Protein AF-A0A355V5N1-F1 (afdb_monomer_lite)

Secondary structure (DSSP, 8-state):
-------GGGSHHHHTTSSPPP-PPTTPPTT-HHHHHHHHHHHHHHHHHHHHHHHHHHHHHHHHTT--S-HHHHHHHHHHHHHHHHHHHHHTT-

Sequence (94 aa):
MSKTQTSIATDSASVLKTFTPYKIKKGEEYMNEAQKEHFKAILRSWRNQLMEEVDRTVHHLQDDAANYPDPADRATQEEEFSLELRTRDRERKL

Structure (mmCIF, N/CA/C/O backbone):
data_AF-A0A355V5N1-F1
#
_entry.id   AF-A0A355V5N1-F1
#
loop_
_atom_site.group_PDB
_atom_site.id
_atom_site.type_symbol
_atom_site.label_atom_id
_atom_site.label_alt_id
_atom_site.label_comp_id
_atom_site.label_asym_id
_atom_site.label_entity_id
_atom_site.label_seq_id
_atom_site.pdbx_PDB_ins_code
_atom_site.Cartn_x
_atom_site.Cartn_y
_atom_site.Cartn_z
_atom_site.occupancy
_atom_site.B_iso_or_equiv
_atom_site.auth_seq_id
_atom_site.auth_comp_id
_atom_site.auth_asym_id
_atom_site.auth_atom_id
_atom_site.pdbx_PDB_model_num
ATOM 1 N N . MET A 1 1 ? 8.037 24.897 -23.237 1.00 37.00 1 MET A N 1
ATOM 2 C CA . MET A 1 1 ? 8.848 24.517 -22.059 1.00 37.00 1 MET A CA 1
ATOM 3 C C . MET A 1 1 ? 7.932 23.814 -21.064 1.00 37.00 1 MET A C 1
ATOM 5 O O . MET A 1 1 ? 7.311 24.485 -20.249 1.00 37.00 1 MET A O 1
ATOM 9 N N . SER A 1 2 ? 7.760 22.495 -21.195 1.00 36.69 2 SER A N 1
ATOM 10 C CA . SER A 1 2 ? 6.919 21.701 -20.286 1.00 36.69 2 SER A CA 1
ATOM 11 C C . SER A 1 2 ? 7.742 21.245 -19.091 1.00 36.69 2 SER A C 1
ATOM 13 O O . SER A 1 2 ? 8.805 20.656 -19.256 1.00 36.69 2 SER A O 1
ATOM 15 N N . LYS A 1 3 ? 7.253 21.551 -17.891 1.00 40.72 3 LYS A N 1
ATOM 16 C CA . LYS A 1 3 ? 7.786 21.043 -16.628 1.00 40.72 3 LYS A CA 1
ATOM 17 C C . LYS A 1 3 ? 7.235 19.630 -16.431 1.00 40.72 3 LYS A C 1
ATOM 19 O O . LYS A 1 3 ? 6.038 19.491 -16.198 1.00 40.72 3 LYS A O 1
ATOM 24 N N . THR A 1 4 ? 8.078 18.606 -16.540 1.00 36.53 4 THR A N 1
ATOM 25 C CA . THR A 1 4 ? 7.711 17.231 -16.176 1.00 36.53 4 THR A CA 1
ATOM 26 C C . THR A 1 4 ? 7.595 17.154 -14.658 1.00 36.53 4 THR A C 1
ATOM 28 O O . THR A 1 4 ? 8.525 17.484 -13.922 1.00 36.53 4 THR A O 1
ATOM 31 N N . GLN A 1 5 ? 6.392 16.829 -14.204 1.00 41.06 5 GLN A N 1
ATOM 32 C CA . GLN A 1 5 ? 5.962 16.872 -12.818 1.00 41.06 5 GLN A CA 1
ATOM 33 C C . GLN A 1 5 ? 6.399 15.581 -12.114 1.00 41.06 5 GLN A C 1
ATOM 35 O O . GLN A 1 5 ? 5.988 14.490 -12.488 1.00 41.06 5 GLN A O 1
ATOM 40 N N . THR A 1 6 ? 7.229 15.707 -11.082 1.00 40.94 6 THR A N 1
ATOM 41 C CA . THR A 1 6 ? 7.494 14.663 -10.086 1.00 40.94 6 THR A CA 1
ATOM 42 C C . THR A 1 6 ? 6.198 14.390 -9.306 1.00 40.94 6 THR A C 1
ATOM 44 O O . THR A 1 6 ? 5.833 15.199 -8.457 1.00 40.94 6 THR A O 1
ATOM 47 N N . SER A 1 7 ? 5.468 13.307 -9.603 1.00 44.72 7 SER A N 1
ATOM 48 C CA . SER A 1 7 ? 4.128 13.042 -9.028 1.00 44.72 7 SER A CA 1
ATOM 49 C C . SER A 1 7 ? 4.048 11.901 -7.999 1.00 44.72 7 SER A C 1
ATOM 51 O O . SER A 1 7 ? 3.002 11.748 -7.373 1.00 44.72 7 SER A O 1
ATOM 53 N N . ILE A 1 8 ? 5.127 11.154 -7.739 1.00 50.66 8 ILE A N 1
ATOM 54 C CA . ILE A 1 8 ? 5.086 9.938 -6.892 1.00 50.66 8 ILE A CA 1
ATOM 55 C C . ILE A 1 8 ? 4.777 10.242 -5.407 1.00 50.66 8 ILE A C 1
ATOM 57 O O . ILE A 1 8 ? 4.139 9.450 -4.723 1.00 50.66 8 ILE A O 1
ATOM 61 N N . ALA A 1 9 ? 5.149 11.417 -4.887 1.00 43.94 9 ALA A N 1
ATOM 62 C CA . ALA A 1 9 ? 4.953 11.747 -3.466 1.00 43.94 9 ALA A CA 1
ATOM 63 C C . ALA A 1 9 ? 3.494 12.086 -3.083 1.00 43.94 9 ALA A C 1
ATOM 65 O O . ALA A 1 9 ? 3.192 12.262 -1.902 1.00 43.94 9 ALA A O 1
ATOM 66 N N . THR A 1 10 ? 2.589 12.211 -4.058 1.00 42.78 10 THR A N 1
ATOM 67 C CA . THR A 1 10 ? 1.227 12.717 -3.824 1.00 42.78 10 THR A CA 1
ATOM 68 C C . THR A 1 10 ? 0.206 11.622 -3.505 1.00 42.78 10 THR A C 1
ATOM 70 O O . THR A 1 10 ? -0.833 11.935 -2.919 1.00 42.78 10 THR A O 1
ATOM 73 N N . ASP A 1 11 ? 0.484 10.356 -3.835 1.00 53.19 11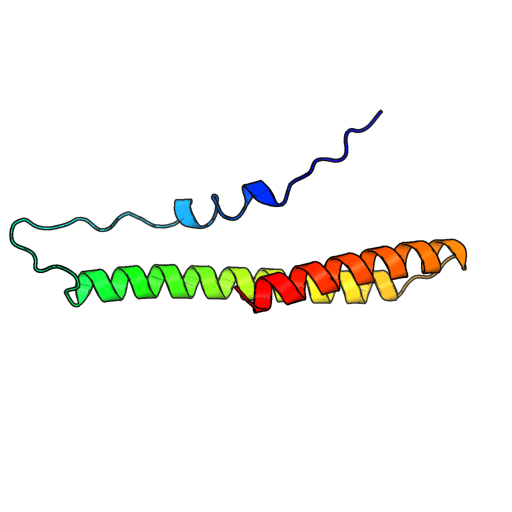 ASP A N 1
ATOM 74 C CA . ASP A 1 11 ? -0.557 9.318 -3.841 1.00 53.19 11 ASP A CA 1
ATOM 75 C C . ASP A 1 11 ? -0.733 8.583 -2.505 1.00 53.19 11 ASP A C 1
ATOM 77 O O . ASP A 1 11 ? -1.855 8.309 -2.085 1.00 53.19 11 ASP A O 1
ATOM 81 N N . SER A 1 12 ? 0.332 8.394 -1.715 1.00 50.94 12 SER A N 1
ATOM 82 C CA . SER A 1 12 ? 0.208 7.766 -0.384 1.00 50.94 12 SER A CA 1
ATOM 83 C C . SER A 1 12 ? -0.715 8.550 0.565 1.00 50.94 12 SER A C 1
ATOM 85 O O . SER A 1 12 ? -1.336 7.981 1.462 1.00 50.94 12 SER A O 1
ATOM 87 N N . ALA A 1 13 ? -0.838 9.867 0.361 1.00 53.00 13 ALA A N 1
ATOM 88 C CA . ALA A 1 13 ? -1.756 10.726 1.107 1.00 53.00 13 ALA A CA 1
ATOM 89 C C . ALA A 1 13 ? -3.214 10.640 0.611 1.00 53.00 13 ALA A C 1
ATOM 91 O O . ALA A 1 13 ? -4.124 11.046 1.339 1.00 53.00 13 ALA A O 1
ATOM 92 N N . SER A 1 14 ? -3.453 10.142 -0.608 1.00 57.16 14 SER A N 1
ATOM 93 C CA . SER A 1 14 ? -4.790 9.946 -1.183 1.00 57.16 14 SER A CA 1
ATOM 94 C C . SER A 1 14 ? -5.469 8.714 -0.569 1.00 57.16 14 SER A C 1
ATOM 96 O O . SER A 1 14 ? -6.625 8.797 -0.152 1.00 57.16 14 SER A O 1
ATOM 98 N N . VAL A 1 15 ? -4.711 7.632 -0.359 1.00 55.62 15 VAL A N 1
ATOM 99 C CA . VAL A 1 15 ? -5.198 6.369 0.226 1.00 55.62 15 VAL A CA 1
ATOM 100 C C . VAL A 1 15 ? -5.792 6.562 1.625 1.00 55.62 15 VAL A C 1
ATOM 102 O O . VAL A 1 15 ? -6.813 5.965 1.975 1.00 55.62 15 VAL A O 1
ATOM 105 N N . LEU A 1 16 ? -5.191 7.444 2.430 1.00 58.88 16 LEU A N 1
ATOM 106 C CA . LEU A 1 16 ? -5.665 7.749 3.782 1.00 58.88 16 LEU A CA 1
ATOM 107 C C . LEU A 1 16 ? -6.892 8.682 3.815 1.00 58.88 16 LEU A C 1
ATOM 109 O O . LEU A 1 16 ? -7.457 8.903 4.882 1.00 58.88 16 LEU A O 1
ATOM 113 N N . LYS A 1 17 ? -7.333 9.247 2.684 1.00 60.56 17 LYS A N 1
ATOM 114 C CA . LYS A 1 17 ? -8.517 10.127 2.648 1.00 60.56 17 LYS A CA 1
ATOM 115 C C . LYS A 1 17 ? -9.833 9.371 2.482 1.00 60.56 17 LYS A C 1
ATOM 117 O O . LYS A 1 17 ? -10.885 9.947 2.744 1.00 60.56 17 LYS A O 1
ATOM 122 N N . THR A 1 18 ? -9.795 8.104 2.074 1.00 67.75 18 THR A N 1
ATOM 123 C CA . THR A 1 18 ? -11.005 7.345 1.710 1.00 67.75 18 THR A CA 1
ATOM 124 C C . THR A 1 18 ? -11.662 6.633 2.896 1.00 67.75 18 THR A C 1
ATOM 126 O O . THR A 1 18 ? -12.756 6.092 2.752 1.00 67.75 18 THR A O 1
ATOM 129 N N . PHE A 1 19 ? -11.040 6.618 4.080 1.00 76.88 19 PHE A N 1
ATOM 130 C CA . PHE A 1 19 ? -11.625 5.973 5.256 1.00 76.88 19 PHE A CA 1
ATOM 131 C C . PHE A 1 19 ? -12.344 6.973 6.167 1.00 76.88 19 PHE A C 1
ATOM 133 O O . PHE A 1 19 ? -11.882 8.084 6.421 1.00 76.88 19 PHE A O 1
ATOM 140 N N . THR A 1 20 ? -13.477 6.550 6.725 1.00 84.12 20 THR A N 1
ATOM 141 C CA . THR A 1 20 ? -14.134 7.270 7.820 1.00 84.12 20 THR A CA 1
ATOM 142 C C . THR A 1 20 ? -13.405 6.967 9.132 1.00 84.12 20 THR A C 1
ATOM 144 O O . THR A 1 20 ? -13.328 5.788 9.485 1.00 84.12 20 THR A O 1
ATOM 147 N N . PRO A 1 21 ? -12.902 7.964 9.881 1.00 88.75 21 PRO A N 1
ATOM 148 C CA . PRO A 1 21 ? -12.184 7.718 11.131 1.00 88.75 21 PRO A CA 1
ATOM 149 C C . PRO A 1 21 ? -13.014 6.948 12.171 1.00 88.75 21 PRO A C 1
ATOM 151 O O . PRO A 1 21 ? -14.212 7.205 12.332 1.00 88.75 21 PRO A O 1
ATOM 154 N N . TYR A 1 22 ? -12.373 6.041 12.917 1.00 88.38 22 TYR A N 1
ATOM 155 C CA . TYR A 1 22 ? -13.015 5.320 14.020 1.00 88.38 22 TYR A CA 1
ATOM 156 C C . TYR A 1 22 ? -13.482 6.275 15.127 1.00 88.38 22 TYR A C 1
ATOM 158 O O . TYR A 1 22 ? -12.720 7.113 15.612 1.00 88.38 22 TYR A O 1
ATOM 166 N N . LYS A 1 23 ? -14.733 6.121 15.573 1.00 89.50 23 LYS A N 1
ATOM 167 C CA . LYS A 1 23 ? -15.302 6.911 16.673 1.00 89.50 23 LYS A CA 1
ATOM 168 C C . LYS A 1 23 ? -15.097 6.187 18.000 1.00 89.50 23 LYS A C 1
ATOM 170 O O . LYS A 1 23 ? -15.849 5.273 18.327 1.00 89.50 23 LYS A O 1
ATOM 175 N N . ILE A 1 24 ? -14.098 6.633 18.756 1.00 88.56 24 ILE A N 1
ATOM 176 C CA . ILE A 1 24 ? -13.761 6.087 20.076 1.00 88.56 24 ILE A CA 1
ATOM 177 C C . ILE A 1 24 ? -14.909 6.347 21.060 1.00 88.56 24 ILE A C 1
ATOM 179 O O . ILE A 1 24 ? -15.454 7.454 21.117 1.00 88.56 24 ILE A O 1
ATOM 183 N N . LYS A 1 25 ? -15.265 5.339 21.860 1.00 88.56 25 LYS A N 1
ATOM 184 C CA . LYS A 1 25 ? -16.240 5.463 22.953 1.00 88.56 25 LYS A CA 1
ATOM 185 C C . LYS A 1 25 ? -15.529 5.694 24.290 1.00 88.56 25 LYS A C 1
ATOM 187 O O . LYS A 1 25 ? -14.419 5.225 24.526 1.00 88.56 25 LYS A O 1
ATOM 192 N N . LYS A 1 26 ? -16.174 6.423 25.207 1.00 88.19 26 LYS A N 1
ATOM 193 C CA . LYS A 1 26 ? -15.617 6.673 26.547 1.00 88.19 26 LYS A CA 1
ATOM 194 C C . LYS A 1 26 ? -15.529 5.354 27.328 1.00 88.19 26 LYS A C 1
ATOM 196 O O . LYS A 1 26 ? -16.539 4.676 27.475 1.00 88.19 26 LYS A O 1
ATOM 201 N N . GLY A 1 27 ? -14.341 5.029 27.843 1.00 89.00 27 GLY A N 1
ATOM 202 C CA . GLY A 1 27 ? -14.087 3.785 28.586 1.00 89.00 27 GLY A CA 1
ATOM 203 C C . GLY A 1 27 ? -13.814 2.562 27.706 1.00 89.00 27 GLY A C 1
ATOM 204 O O . GLY A 1 27 ? -13.815 1.444 28.205 1.00 89.00 27 GLY A O 1
ATOM 205 N N . GLU A 1 28 ? -13.603 2.761 26.406 1.00 89.00 28 GLU A N 1
ATOM 206 C CA . GLU A 1 28 ? -13.244 1.692 25.482 1.00 89.00 28 GLU A CA 1
ATOM 207 C C . GLU A 1 28 ? -11.784 1.255 25.679 1.00 89.00 28 GLU A C 1
ATOM 209 O O . GLU A 1 28 ? -10.881 2.090 25.750 1.00 89.00 28 GLU A O 1
ATOM 214 N N . GLU A 1 29 ? -11.555 -0.057 25.765 1.00 91.31 29 GLU A N 1
ATOM 215 C CA . GLU A 1 29 ? -10.208 -0.617 25.860 1.00 91.31 29 GLU A CA 1
ATOM 216 C C . GLU A 1 29 ? -9.458 -0.451 24.532 1.00 91.31 29 GLU A C 1
ATOM 218 O O . GLU A 1 29 ? -10.005 -0.670 23.445 1.00 91.31 29 GLU A O 1
ATOM 223 N N . TYR A 1 30 ? -8.187 -0.061 24.623 1.00 91.94 30 TYR A N 1
ATOM 224 C CA . TYR A 1 30 ? -7.315 0.051 23.462 1.00 91.94 30 TYR A CA 1
ATOM 225 C C . TYR A 1 30 ? -7.156 -1.303 22.760 1.00 91.94 30 TYR A C 1
ATOM 227 O O . TYR A 1 30 ? -6.939 -2.325 23.406 1.00 91.94 30 TYR A O 1
ATOM 235 N N . MET A 1 31 ? -7.217 -1.307 21.424 1.00 91.81 31 MET A N 1
ATOM 236 C CA . MET A 1 31 ? -7.079 -2.515 20.598 1.00 91.81 31 MET A CA 1
ATOM 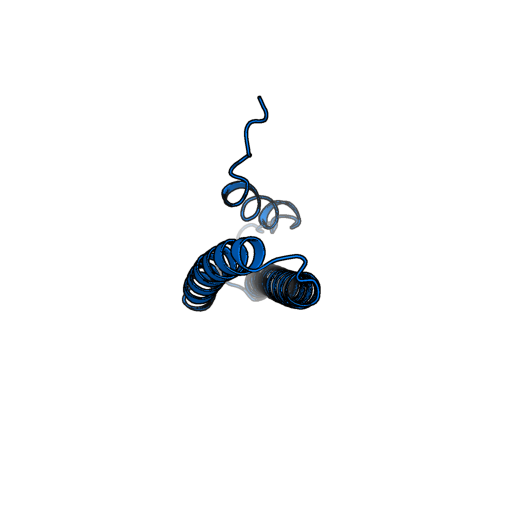237 C C . MET A 1 31 ? -8.137 -3.587 20.886 1.00 91.81 31 MET A C 1
ATOM 239 O O . MET A 1 31 ? -7.883 -4.794 20.757 1.00 91.81 31 MET A O 1
ATOM 243 N N . ASN A 1 32 ? -9.351 -3.146 21.214 1.00 92.50 32 ASN A N 1
ATOM 244 C CA . ASN A 1 32 ? -10.512 -4.019 21.208 1.00 92.50 32 ASN A CA 1
ATOM 245 C C . ASN A 1 32 ? -10.820 -4.547 19.791 1.00 92.50 32 ASN A C 1
ATOM 247 O O . ASN A 1 32 ? -10.190 -4.184 18.792 1.00 92.50 32 ASN A O 1
ATOM 251 N N . GLU A 1 33 ? -11.792 -5.448 19.706 1.00 93.50 33 GLU A N 1
ATOM 252 C CA . GLU A 1 33 ? -12.144 -6.120 18.457 1.00 93.50 33 GLU A CA 1
ATOM 253 C C . GLU A 1 33 ? -12.605 -5.141 17.365 1.00 93.50 33 GLU A C 1
ATOM 255 O O . GLU A 1 33 ? -12.106 -5.205 16.243 1.00 93.50 33 GLU A O 1
ATOM 260 N N . ALA A 1 34 ? -13.433 -4.153 17.716 1.00 91.62 34 ALA A N 1
ATOM 261 C CA . ALA A 1 34 ? -13.942 -3.153 16.779 1.00 91.62 34 ALA A CA 1
ATOM 262 C C . ALA A 1 34 ? -12.832 -2.258 16.189 1.00 91.62 34 ALA A C 1
ATOM 264 O O . ALA A 1 34 ? -12.809 -1.995 14.984 1.00 91.62 34 ALA A O 1
ATOM 265 N N . GLN A 1 35 ? -11.864 -1.830 17.007 1.00 91.44 35 GLN A N 1
ATOM 266 C CA . GLN A 1 35 ? -10.697 -1.079 16.536 1.00 91.44 35 GLN A CA 1
ATOM 267 C C . GLN A 1 35 ? -9.812 -1.941 15.628 1.00 91.44 35 GLN A C 1
ATOM 269 O O . GLN A 1 35 ? -9.390 -1.491 14.561 1.00 91.44 35 GLN A O 1
ATOM 274 N N . LYS A 1 36 ? -9.555 -3.199 16.011 1.00 93.69 36 LYS A N 1
ATOM 275 C CA . LYS A 1 36 ? -8.770 -4.142 15.198 1.00 93.69 36 LYS A CA 1
ATOM 276 C C . LYS A 1 36 ? -9.421 -4.407 13.844 1.00 93.69 36 LYS A C 1
ATOM 278 O O . LYS A 1 36 ? -8.714 -4.466 12.841 1.00 93.69 36 LYS A O 1
ATOM 283 N N . GLU A 1 37 ? -10.738 -4.573 13.796 1.00 93.81 37 GLU A N 1
ATOM 284 C CA . GLU A 1 37 ? -11.479 -4.739 12.544 1.00 93.81 37 GLU A CA 1
ATOM 285 C C . GLU A 1 37 ? -11.368 -3.508 11.649 1.00 93.81 37 GLU A C 1
ATOM 287 O O . GLU A 1 37 ? -11.083 -3.642 10.458 1.00 93.81 37 GLU A O 1
ATOM 292 N N . HIS A 1 38 ? -11.499 -2.314 12.228 1.00 91.44 38 HIS A N 1
ATOM 293 C CA . HIS A 1 38 ? -11.336 -1.070 11.490 1.00 91.44 38 HIS A CA 1
ATOM 294 C C . HIS A 1 38 ? -9.939 -0.951 10.862 1.00 91.44 38 HIS A C 1
ATOM 296 O O . HIS A 1 38 ? -9.817 -0.727 9.656 1.00 91.44 38 HIS A O 1
ATOM 302 N N . PHE A 1 39 ? -8.876 -1.194 11.637 1.00 92.06 39 PHE A N 1
ATOM 303 C CA . PHE A 1 39 ? -7.510 -1.185 11.107 1.00 92.06 39 PHE A CA 1
ATOM 304 C C . PHE A 1 39 ? -7.280 -2.275 10.058 1.00 92.06 39 PHE A C 1
ATOM 306 O O . PHE A 1 39 ? -6.662 -2.011 9.029 1.00 92.06 39 PHE A O 1
ATOM 313 N N . LYS A 1 40 ? -7.808 -3.489 10.266 1.00 93.12 40 LYS A N 1
ATOM 314 C CA . LYS A 1 40 ? -7.729 -4.566 9.268 1.00 93.12 40 LYS A CA 1
ATOM 315 C C . LYS A 1 40 ? -8.374 -4.156 7.946 1.00 93.12 40 LYS A C 1
ATOM 317 O O . LYS A 1 40 ? -7.816 -4.471 6.899 1.00 93.12 40 LYS A O 1
ATOM 322 N N . ALA A 1 41 ? -9.520 -3.478 7.978 1.00 91.06 41 ALA A N 1
ATOM 323 C CA . ALA A 1 41 ? -10.188 -3.001 6.771 1.00 91.06 41 ALA A CA 1
ATOM 324 C C . ALA A 1 41 ? -9.322 -1.982 6.013 1.00 91.06 41 ALA A C 1
ATOM 326 O O . ALA A 1 41 ? -9.118 -2.140 4.810 1.00 91.06 41 ALA A O 1
ATOM 327 N N . ILE A 1 42 ? -8.744 -1.006 6.725 1.00 89.38 42 ILE A N 1
ATOM 328 C CA . ILE A 1 42 ? -7.837 -0.006 6.138 1.00 89.38 42 ILE A CA 1
ATOM 329 C C . ILE A 1 42 ? -6.620 -0.687 5.502 1.00 89.38 42 ILE A C 1
ATOM 331 O O . ILE A 1 42 ? -6.336 -0.469 4.328 1.00 89.38 42 ILE A O 1
ATOM 335 N N . LEU A 1 43 ? -5.936 -1.564 6.244 1.00 90.56 43 LEU A N 1
ATOM 336 C CA . LEU A 1 43 ? -4.728 -2.242 5.764 1.00 90.56 43 LEU A CA 1
ATOM 337 C C . LEU A 1 43 ? -5.006 -3.159 4.567 1.00 90.56 43 LEU A C 1
ATOM 339 O O . LEU A 1 43 ? -4.201 -3.227 3.643 1.00 90.56 43 LEU A O 1
ATOM 343 N N . ARG A 1 44 ? -6.151 -3.853 4.552 1.00 90.62 44 ARG A N 1
ATOM 344 C CA . ARG A 1 44 ? -6.561 -4.680 3.406 1.00 90.62 44 ARG A CA 1
ATOM 345 C C . ARG A 1 44 ? -6.861 -3.836 2.176 1.00 90.62 44 ARG A C 1
ATOM 347 O O . ARG A 1 44 ? -6.409 -4.189 1.094 1.00 90.62 44 ARG A O 1
ATOM 354 N N . SER A 1 45 ? -7.593 -2.735 2.343 1.00 88.19 45 SER A N 1
ATOM 355 C CA . SER A 1 45 ? -7.868 -1.805 1.245 1.00 88.19 45 SER A CA 1
ATOM 356 C C . SER A 1 45 ? -6.571 -1.249 0.669 1.00 88.19 45 SER A C 1
ATOM 358 O O . SER A 1 45 ? -6.391 -1.257 -0.544 1.00 88.19 45 SER A O 1
ATOM 360 N N . TRP A 1 46 ? -5.652 -0.820 1.535 1.00 85.75 46 TRP A N 1
ATOM 361 C CA . TRP A 1 46 ? -4.371 -0.278 1.101 1.00 85.75 46 TRP A CA 1
ATOM 362 C C . TRP A 1 46 ? -3.529 -1.324 0.366 1.00 85.75 46 TRP A C 1
ATOM 364 O O . TRP A 1 46 ? -3.046 -1.059 -0.729 1.00 85.75 46 TRP A O 1
ATOM 374 N N . ARG A 1 47 ? -3.442 -2.549 0.900 1.00 86.94 47 ARG A N 1
ATOM 375 C CA . ARG A 1 47 ? -2.779 -3.664 0.214 1.00 86.94 47 ARG A CA 1
ATOM 376 C C . ARG A 1 47 ? -3.363 -3.903 -1.178 1.00 86.94 47 ARG A C 1
ATOM 378 O O . ARG A 1 47 ? -2.603 -4.115 -2.113 1.00 86.94 47 ARG A O 1
ATOM 385 N N . ASN A 1 48 ? -4.687 -3.907 -1.316 1.00 87.88 48 ASN A N 1
ATOM 386 C CA . ASN A 1 48 ? -5.329 -4.161 -2.604 1.00 87.88 48 ASN A CA 1
ATOM 387 C C . ASN A 1 48 ? -5.010 -3.066 -3.627 1.00 87.88 48 ASN A C 1
ATOM 389 O O . ASN A 1 48 ? -4.742 -3.395 -4.774 1.00 87.88 48 ASN A O 1
ATOM 393 N N . GLN A 1 49 ? -4.986 -1.798 -3.209 1.00 84.62 49 GLN A N 1
ATOM 394 C CA . GLN A 1 49 ? -4.609 -0.683 -4.085 1.00 84.62 49 GLN A CA 1
ATOM 395 C C . GLN A 1 49 ? -3.154 -0.801 -4.549 1.00 84.62 49 GLN A C 1
ATOM 397 O O . GLN A 1 49 ? -2.894 -0.700 -5.740 1.00 84.62 49 GLN A O 1
ATOM 402 N N . LEU A 1 50 ? -2.229 -1.130 -3.638 1.00 83.19 50 LEU A N 1
ATOM 403 C CA . LEU A 1 50 ? -0.827 -1.376 -3.997 1.00 83.19 50 LEU A CA 1
ATOM 404 C C . LEU A 1 50 ? -0.688 -2.532 -4.999 1.00 83.19 50 LEU A C 1
ATOM 406 O O . LEU A 1 50 ? 0.087 -2.448 -5.944 1.00 83.19 50 LEU A O 1
ATOM 410 N N . MET A 1 51 ? -1.448 -3.615 -4.816 1.00 85.00 51 MET A N 1
ATOM 411 C CA . MET A 1 51 ? -1.450 -4.729 -5.770 1.00 85.00 51 MET A CA 1
ATOM 412 C C . MET A 1 51 ? -2.009 -4.313 -7.138 1.00 85.00 51 MET A C 1
ATOM 414 O O . MET A 1 51 ? -1.452 -4.703 -8.156 1.00 85.00 51 MET A O 1
ATOM 418 N N . GLU A 1 52 ? -3.069 -3.502 -7.170 1.00 87.50 52 GLU A N 1
ATOM 419 C CA . GLU A 1 52 ? -3.660 -3.004 -8.416 1.00 87.50 52 GLU A CA 1
ATOM 420 C C . GLU A 1 52 ? -2.708 -2.060 -9.171 1.00 87.50 52 GLU A C 1
ATOM 422 O O . GLU A 1 52 ? -2.601 -2.140 -10.392 1.00 87.50 52 GLU A O 1
ATOM 427 N N . GLU A 1 53 ? -1.981 -1.194 -8.465 1.00 81.50 53 GLU A N 1
ATOM 428 C CA . GLU A 1 53 ? -0.948 -0.335 -9.060 1.00 81.50 53 GLU A CA 1
ATOM 429 C C . GLU A 1 53 ? 0.201 -1.150 -9.661 1.00 81.50 53 GLU A C 1
ATOM 431 O O . GLU A 1 53 ? 0.652 -0.854 -10.772 1.00 81.50 53 GLU A O 1
ATOM 436 N N . VAL A 1 54 ? 0.629 -2.213 -8.972 1.00 79.94 54 VAL A N 1
ATOM 437 C CA . VAL A 1 54 ? 1.623 -3.163 -9.495 1.00 79.94 54 VAL A CA 1
ATOM 438 C C . VAL A 1 54 ? 1.108 -3.856 -10.757 1.00 79.94 54 VAL A C 1
ATOM 440 O O . VAL A 1 54 ? 1.842 -3.972 -11.737 1.00 79.94 54 VAL A O 1
ATOM 443 N N . ASP A 1 55 ? -0.150 -4.295 -10.773 1.00 83.25 55 ASP A N 1
ATOM 444 C CA . ASP A 1 55 ? -0.732 -4.933 -11.955 1.00 83.25 55 ASP A CA 1
ATOM 445 C C . ASP A 1 55 ? -0.818 -3.951 -13.136 1.00 83.25 55 ASP A C 1
ATOM 447 O O . ASP A 1 55 ? -0.478 -4.318 -14.263 1.00 83.25 55 ASP A O 1
ATOM 451 N 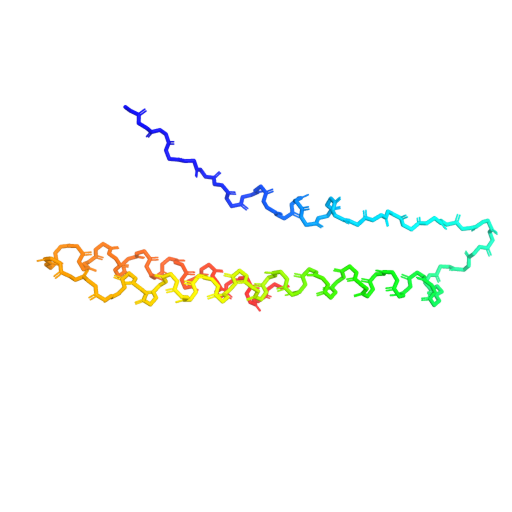N . ARG A 1 56 ? -1.211 -2.690 -12.900 1.00 83.94 56 ARG A N 1
ATOM 452 C CA . ARG A 1 56 ? -1.265 -1.644 -13.939 1.00 83.94 56 ARG A CA 1
ATOM 453 C C . ARG A 1 56 ? 0.108 -1.332 -14.527 1.00 83.94 56 ARG A C 1
ATOM 455 O O . ARG A 1 56 ? 0.226 -1.242 -15.746 1.00 83.94 56 ARG A O 1
ATOM 462 N N . THR A 1 57 ? 1.131 -1.188 -13.686 1.00 78.38 57 THR A N 1
ATOM 463 C CA . THR A 1 57 ?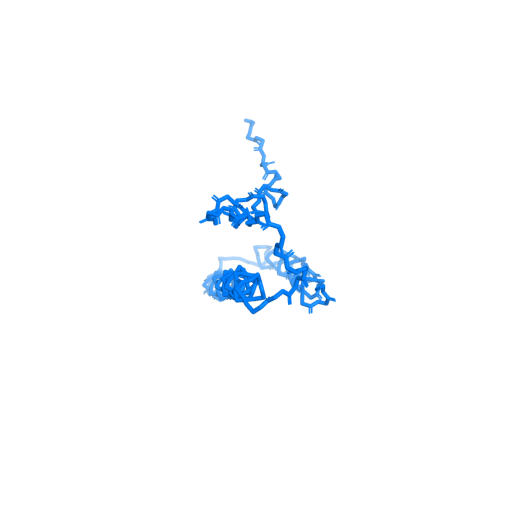 2.505 -0.935 -14.154 1.00 78.38 57 THR A CA 1
ATOM 464 C C . THR A 1 57 ? 3.031 -2.102 -14.981 1.00 78.38 57 THR A C 1
ATOM 466 O O . THR A 1 57 ? 3.582 -1.878 -16.051 1.00 78.38 57 THR A O 1
ATOM 469 N N . VAL A 1 58 ? 2.781 -3.353 -14.576 1.00 79.94 58 VAL A N 1
ATOM 470 C CA . VAL A 1 58 ? 3.172 -4.528 -15.377 1.00 79.94 58 VAL A CA 1
ATOM 471 C C . VAL A 1 58 ? 2.490 -4.550 -16.748 1.00 79.94 58 VAL A C 1
ATOM 473 O O . VAL A 1 58 ? 3.156 -4.859 -17.733 1.00 79.94 58 VAL A O 1
ATOM 476 N N . HIS A 1 59 ? 1.197 -4.223 -16.831 1.00 82.44 59 HIS A N 1
ATOM 477 C CA . HIS A 1 59 ? 0.499 -4.155 -18.121 1.00 82.44 59 HIS A CA 1
ATOM 478 C C . HIS A 1 59 ? 1.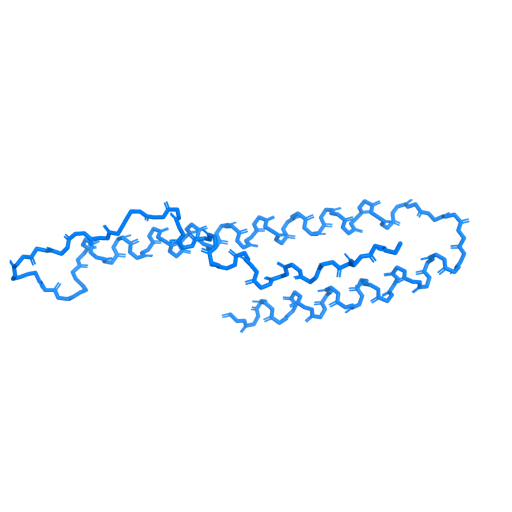051 -3.031 -19.004 1.00 82.44 59 HIS A C 1
ATOM 480 O O . HIS A 1 59 ? 1.356 -3.279 -20.166 1.00 82.44 59 HIS A O 1
ATOM 486 N N . HIS A 1 60 ? 1.258 -1.833 -18.448 1.00 79.44 60 HIS A N 1
ATOM 487 C CA . HIS A 1 60 ? 1.848 -0.712 -19.186 1.00 79.44 60 HIS A CA 1
ATOM 488 C C . HIS A 1 60 ? 3.223 -1.073 -19.761 1.00 79.44 60 HIS A C 1
ATOM 490 O O . HIS A 1 60 ? 3.498 -0.836 -20.934 1.00 79.44 60 HIS A O 1
ATOM 496 N N . LEU A 1 61 ? 4.038 -1.749 -18.952 1.00 73.19 61 LEU A N 1
ATOM 497 C CA . LEU A 1 61 ? 5.359 -2.221 -19.330 1.00 73.19 61 LEU A CA 1
ATOM 498 C C . LEU A 1 61 ? 5.320 -3.265 -20.465 1.00 73.19 61 LEU A C 1
ATOM 500 O O . LEU A 1 61 ? 6.196 -3.295 -21.326 1.00 73.19 61 LEU A O 1
ATOM 504 N N . GLN A 1 62 ? 4.311 -4.140 -20.480 1.00 74.06 62 GLN A N 1
ATOM 505 C CA . GLN A 1 62 ? 4.130 -5.135 -21.543 1.00 74.06 62 GLN A CA 1
ATOM 506 C C . GLN A 1 62 ? 3.674 -4.504 -22.862 1.00 74.06 62 GLN A C 1
ATOM 508 O O . GLN A 1 62 ? 4.162 -4.910 -23.918 1.00 74.06 62 GLN A O 1
ATOM 513 N N . ASP A 1 63 ? 2.773 -3.522 -22.801 1.00 71.69 63 ASP A N 1
ATOM 514 C CA . ASP A 1 63 ? 2.251 -2.830 -23.982 1.00 71.69 63 ASP A CA 1
ATOM 515 C C . ASP A 1 63 ? 3.330 -1.960 -24.654 1.00 71.69 63 ASP A C 1
ATOM 517 O O . ASP A 1 63 ? 3.452 -1.961 -25.883 1.00 71.69 63 ASP A O 1
ATOM 521 N N . ASP A 1 64 ? 4.174 -1.285 -23.867 1.00 63.00 64 ASP A N 1
ATOM 522 C CA . ASP A 1 64 ? 5.257 -0.439 -24.383 1.00 63.00 64 ASP A CA 1
ATOM 523 C C . ASP A 1 64 ? 6.407 -1.258 -25.000 1.00 63.00 64 ASP A C 1
ATOM 525 O O . ASP A 1 64 ? 7.022 -0.828 -25.979 1.00 63.00 64 ASP A O 1
ATOM 529 N N . ALA A 1 65 ? 6.673 -2.472 -24.504 1.00 61.22 65 ALA A N 1
ATOM 530 C CA . ALA A 1 65 ? 7.693 -3.368 -25.062 1.00 61.22 65 ALA A CA 1
ATOM 531 C C . ALA A 1 65 ? 7.336 -3.937 -26.455 1.00 61.22 65 ALA A C 1
ATOM 533 O O . ALA A 1 65 ? 8.172 -4.573 -27.099 1.00 61.22 65 ALA A O 1
ATOM 534 N N . ALA A 1 66 ? 6.097 -3.763 -26.931 1.00 63.16 66 ALA A N 1
ATOM 535 C CA . ALA A 1 66 ? 5.619 -4.395 -28.161 1.00 63.16 66 ALA A CA 1
ATOM 536 C C . ALA A 1 66 ? 5.888 -3.584 -29.447 1.00 63.16 66 ALA A C 1
ATOM 538 O O . ALA A 1 66 ? 5.747 -4.135 -30.541 1.00 63.16 66 ALA A O 1
ATOM 539 N N . ASN A 1 67 ? 6.300 -2.312 -29.354 1.00 63.78 67 ASN A N 1
ATOM 540 C CA . ASN A 1 67 ? 6.451 -1.423 -30.513 1.00 63.78 67 ASN A CA 1
ATOM 541 C C . ASN A 1 67 ? 7.856 -0.804 -30.595 1.00 63.78 67 ASN A C 1
ATOM 543 O O . ASN A 1 67 ? 8.174 0.115 -29.849 1.00 63.78 67 ASN A O 1
ATOM 547 N N . TYR A 1 68 ? 8.671 -1.251 -31.560 1.00 62.59 68 TYR A N 1
ATOM 548 C CA . TYR A 1 68 ? 10.003 -0.683 -31.819 1.00 62.59 68 TYR A CA 1
ATOM 549 C C . TYR A 1 68 ? 10.093 -0.049 -33.214 1.00 62.59 68 TYR A C 1
ATOM 551 O O . TYR A 1 68 ? 10.125 -0.784 -34.206 1.00 62.59 68 TYR A O 1
ATOM 559 N N . PRO A 1 69 ? 10.189 1.288 -33.313 1.00 69.19 69 PRO A N 1
ATOM 560 C CA . PRO A 1 69 ? 10.505 1.972 -34.563 1.00 69.19 69 PRO A CA 1
ATOM 561 C C . PRO A 1 69 ? 12.012 1.954 -34.885 1.00 69.19 69 PRO A C 1
ATOM 563 O O . PRO A 1 69 ? 12.362 1.732 -36.046 1.00 69.19 69 PRO A O 1
ATOM 566 N N . ASP A 1 70 ? 12.906 2.130 -33.893 1.00 75.31 70 ASP A N 1
ATOM 567 C CA . ASP A 1 70 ? 14.367 2.123 -34.100 1.00 75.31 70 ASP A CA 1
ATOM 568 C C . ASP A 1 70 ? 15.219 1.612 -32.890 1.00 75.31 70 ASP A C 1
ATOM 570 O O . ASP A 1 70 ? 14.687 1.322 -31.813 1.00 75.31 70 ASP A O 1
ATOM 574 N N . PRO A 1 71 ? 16.552 1.420 -33.052 1.00 73.38 71 PRO A N 1
ATOM 575 C CA . PRO A 1 71 ? 17.456 0.946 -31.990 1.00 73.38 71 PRO A CA 1
ATOM 576 C C . PRO A 1 71 ? 17.780 1.942 -30.861 1.00 73.38 71 PRO A C 1
ATOM 578 O O . PRO A 1 71 ? 18.170 1.502 -29.779 1.00 73.38 71 PRO A O 1
ATOM 581 N N . ALA A 1 72 ? 17.684 3.251 -31.096 1.00 76.69 72 ALA A N 1
ATOM 582 C CA . ALA A 1 72 ? 17.899 4.269 -30.070 1.00 76.69 72 ALA A CA 1
ATOM 583 C C . ALA A 1 72 ? 16.690 4.349 -29.125 1.00 76.69 72 ALA A C 1
ATOM 585 O O . ALA A 1 72 ? 16.879 4.400 -27.910 1.00 76.69 72 ALA A O 1
ATOM 586 N N . ASP A 1 73 ? 15.476 4.227 -29.670 1.00 80.06 73 ASP A N 1
ATOM 587 C CA . ASP A 1 73 ? 14.227 4.126 -28.904 1.00 80.06 73 ASP A CA 1
ATOM 588 C C . ASP A 1 73 ? 14.269 2.931 -27.939 1.00 80.06 73 ASP A C 1
ATOM 590 O O . ASP A 1 73 ? 13.869 3.023 -26.777 1.00 80.06 73 ASP A O 1
ATOM 594 N N . ARG A 1 74 ? 14.845 1.810 -28.396 1.00 81.81 74 ARG A N 1
ATOM 595 C CA . ARG A 1 74 ? 15.055 0.618 -27.565 1.00 81.81 74 ARG A CA 1
ATOM 596 C C . ARG A 1 74 ? 15.979 0.886 -26.376 1.00 81.81 74 ARG A C 1
ATOM 598 O O . ARG A 1 74 ? 15.676 0.455 -25.269 1.00 81.81 74 ARG A O 1
ATOM 605 N N . ALA A 1 75 ? 17.095 1.583 -26.593 1.00 81.38 75 ALA A N 1
ATOM 606 C CA . ALA A 1 75 ? 18.068 1.846 -25.534 1.00 81.38 75 ALA A CA 1
ATOM 607 C C . ALA A 1 75 ? 17.487 2.739 -24.423 1.00 81.38 75 ALA A C 1
ATOM 609 O O . ALA A 1 75 ? 17.705 2.465 -23.244 1.00 81.38 75 ALA A O 1
ATOM 610 N N . THR A 1 76 ? 16.718 3.772 -24.786 1.00 82.94 76 THR A N 1
ATOM 611 C CA . THR A 1 76 ? 16.039 4.644 -23.813 1.00 82.94 76 THR A CA 1
ATOM 612 C C . THR A 1 76 ? 14.994 3.880 -23.001 1.00 82.94 76 THR A C 1
ATOM 614 O O . THR A 1 76 ? 14.941 4.020 -21.781 1.00 82.94 76 THR A O 1
ATOM 617 N N . GLN A 1 77 ? 14.220 3.005 -23.642 1.00 75.69 77 GLN A N 1
ATOM 618 C CA . GLN A 1 77 ? 13.218 2.200 -22.949 1.00 75.69 77 GLN A CA 1
ATOM 619 C C . GLN A 1 77 ? 13.852 1.196 -21.966 1.00 75.69 77 GLN A C 1
ATOM 621 O O . GLN A 1 77 ? 13.397 1.063 -20.833 1.00 75.69 77 GLN A O 1
ATOM 626 N N . GLU A 1 78 ? 14.940 0.517 -22.345 1.00 82.19 78 GLU A N 1
ATOM 627 C CA . GLU A 1 78 ? 15.650 -0.408 -21.443 1.00 82.19 78 GLU A CA 1
ATOM 628 C C . GLU A 1 78 ? 16.182 0.290 -20.171 1.00 82.19 78 GLU A C 1
ATOM 630 O O . GLU A 1 78 ? 16.201 -0.304 -19.082 1.00 82.19 78 GLU A O 1
ATOM 635 N N . GLU A 1 79 ? 16.580 1.561 -20.281 1.00 86.69 79 GLU A N 1
ATOM 636 C CA . GLU A 1 79 ? 16.970 2.388 -19.135 1.00 86.69 79 GLU A CA 1
ATOM 637 C C . GLU A 1 79 ? 15.773 2.686 -18.216 1.00 86.69 79 GLU A C 1
ATOM 639 O O . GLU A 1 79 ? 15.868 2.486 -16.998 1.00 86.69 79 GLU A O 1
ATOM 644 N N . GLU A 1 80 ? 14.635 3.098 -18.781 1.00 84.06 80 GLU A N 1
ATOM 645 C CA . GLU A 1 80 ? 13.405 3.383 -18.029 1.00 84.06 80 GLU A CA 1
ATOM 646 C C . GLU A 1 80 ? 12.885 2.139 -17.291 1.00 84.06 80 GLU A C 1
ATOM 648 O O . GLU A 1 80 ? 12.649 2.187 -16.079 1.00 84.06 80 GLU A O 1
ATOM 653 N N . PHE A 1 81 ? 12.851 0.986 -17.965 1.00 81.56 81 PHE A N 1
ATOM 654 C CA . PHE A 1 81 ? 12.501 -0.307 -17.366 1.00 81.56 81 PHE A CA 1
ATOM 655 C C . PHE A 1 81 ? 13.406 -0.654 -16.177 1.00 81.56 81 PHE A C 1
ATOM 657 O O . PHE A 1 81 ? 12.948 -1.138 -15.136 1.00 81.56 81 PHE A O 1
ATOM 664 N N . SER A 1 82 ? 14.712 -0.409 -16.314 1.00 85.62 82 SER A N 1
ATOM 665 C CA . SER A 1 82 ? 15.691 -0.687 -15.260 1.00 85.62 82 SER A CA 1
ATOM 666 C C . SER A 1 82 ? 15.461 0.178 -14.015 1.00 85.62 82 SER A C 1
ATOM 668 O O . SER A 1 82 ? 15.680 -0.280 -12.885 1.00 85.62 82 SER A O 1
ATOM 670 N N . LEU A 1 83 ? 15.019 1.426 -14.193 1.00 86.81 83 LEU A N 1
ATOM 671 C CA . LEU A 1 83 ? 14.678 2.338 -13.099 1.00 86.81 83 LEU A CA 1
ATOM 672 C C . LEU A 1 83 ? 13.361 1.953 -12.418 1.00 86.81 83 LEU A C 1
ATOM 674 O O . LEU A 1 83 ? 13.286 1.955 -11.181 1.00 86.81 83 LEU A O 1
ATOM 678 N N . GLU A 1 84 ? 12.350 1.584 -13.198 1.00 83.44 84 GLU A N 1
ATOM 679 C CA . GLU A 1 84 ? 11.039 1.183 -12.692 1.00 83.44 84 GLU A CA 1
ATOM 680 C C . GLU A 1 84 ? 11.118 -0.131 -11.903 1.00 83.44 84 GLU A C 1
ATOM 682 O O . GLU A 1 84 ? 10.673 -0.197 -10.753 1.00 83.44 84 GLU A O 1
ATOM 687 N N . LEU A 1 85 ? 11.835 -1.135 -12.424 1.00 83.94 85 LEU A N 1
ATOM 688 C CA . LEU A 1 85 ? 12.070 -2.405 -11.731 1.00 83.94 85 LEU A CA 1
ATOM 689 C C . LEU A 1 85 ? 12.751 -2.205 -10.366 1.00 83.94 85 LEU A C 1
ATOM 691 O O . LEU A 1 85 ? 12.347 -2.803 -9.366 1.00 83.94 85 LEU A O 1
ATOM 695 N N . ARG A 1 86 ? 13.759 -1.324 -10.298 1.00 87.75 86 ARG A N 1
ATOM 696 C CA . ARG A 1 86 ? 14.460 -0.982 -9.046 1.00 87.75 86 ARG A CA 1
ATOM 697 C C . ARG A 1 86 ? 13.571 -0.266 -8.036 1.00 87.75 86 ARG A C 1
ATOM 699 O O . ARG A 1 86 ? 13.830 -0.360 -6.834 1.00 87.75 86 ARG A O 1
ATOM 706 N N . THR A 1 87 ? 12.606 0.515 -8.503 1.00 85.12 87 THR A N 1
ATOM 707 C CA . THR A 1 87 ? 11.658 1.224 -7.637 1.00 85.12 87 THR A CA 1
ATOM 708 C C . THR A 1 87 ? 10.642 0.239 -7.073 1.00 85.12 87 THR A C 1
ATOM 710 O O . THR A 1 87 ? 10.515 0.141 -5.853 1.00 85.12 87 THR A O 1
ATOM 713 N N . ARG A 1 88 ? 10.084 -0.625 -7.923 1.00 82.69 88 ARG A N 1
ATOM 714 C CA . ARG A 1 88 ? 9.189 -1.710 -7.509 1.00 82.69 88 ARG A CA 1
ATOM 715 C C . ARG A 1 88 ? 9.845 -2.675 -6.517 1.00 82.69 88 ARG A C 1
ATOM 717 O O . ARG A 1 88 ? 9.241 -3.069 -5.525 1.00 82.69 88 ARG A O 1
ATOM 724 N N . ASP A 1 89 ? 11.098 -3.068 -6.742 1.00 82.94 89 ASP A N 1
ATOM 725 C CA . ASP A 1 89 ? 11.811 -3.964 -5.819 1.00 82.94 89 ASP A CA 1
ATOM 726 C C . ASP A 1 89 ? 12.069 -3.321 -4.444 1.00 82.94 89 ASP A C 1
ATOM 728 O O . ASP A 1 89 ? 12.204 -4.037 -3.447 1.00 82.94 89 ASP A O 1
ATOM 732 N N . ARG A 1 90 ? 12.121 -1.983 -4.365 1.00 86.88 90 ARG A N 1
ATOM 733 C CA . ARG A 1 90 ? 12.134 -1.254 -3.089 1.00 86.88 90 ARG A CA 1
ATOM 734 C C . ARG A 1 90 ? 10.756 -1.267 -2.434 1.00 86.88 90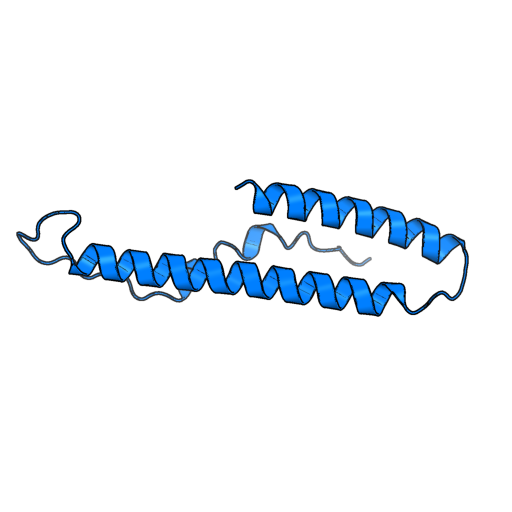 ARG A C 1
ATOM 736 O O . ARG A 1 90 ? 10.681 -1.575 -1.252 1.00 86.88 90 ARG A O 1
ATOM 743 N N . GLU A 1 91 ? 9.694 -1.010 -3.191 1.00 77.25 91 GLU A N 1
ATOM 744 C CA . GLU A 1 91 ? 8.311 -1.040 -2.690 1.00 77.25 91 GLU A CA 1
ATOM 745 C C . GLU A 1 91 ? 7.912 -2.418 -2.156 1.00 77.25 91 GLU A C 1
ATOM 747 O O . GLU A 1 91 ? 7.289 -2.503 -1.108 1.00 77.25 91 GLU A O 1
ATOM 752 N N . ARG A 1 92 ? 8.349 -3.513 -2.795 1.00 79.00 92 ARG A N 1
ATOM 753 C CA . ARG A 1 92 ? 8.099 -4.883 -2.299 1.00 79.00 92 ARG A CA 1
ATOM 754 C C . ARG A 1 92 ? 8.826 -5.218 -0.992 1.00 79.00 92 ARG A C 1
ATOM 756 O O . ARG A 1 92 ? 8.480 -6.214 -0.359 1.00 79.00 92 ARG A O 1
ATOM 763 N N . LYS A 1 93 ? 9.884 -4.478 -0.646 1.00 74.81 93 LYS A N 1
ATOM 764 C CA . LYS A 1 93 ? 10.679 -4.688 0.578 1.00 74.81 93 LYS A CA 1
ATOM 765 C C . LYS A 1 93 ? 10.199 -3.843 1.761 1.00 74.81 93 LYS A C 1
ATOM 767 O O . LYS A 1 93 ? 10.693 -4.073 2.865 1.00 74.81 93 LYS A O 1
ATOM 772 N N . LEU A 1 94 ? 9.311 -2.878 1.530 1.00 59.94 94 LEU A N 1
ATOM 773 C CA . LEU A 1 94 ? 8.689 -2.029 2.549 1.00 59.94 94 LEU A CA 1
ATOM 774 C C . LEU A 1 94 ? 7.324 -2.599 2.957 1.00 59.94 94 LEU A C 1
ATOM 776 O O . LEU A 1 94 ? 6.968 -2.407 4.140 1.00 59.94 94 LEU A O 1
#

Radius of gyration: 20.0 Å; chains: 1; bounding box: 34×31×63 Å

Foldseek 3Di:
DDDDDPCPVPVVVVLVVPDDDDDDDPPDDPPPPVVVVSVVVSVVSVVVVVVVVVVVVVVVLVVLVPDDPDDVSVVVNVVVVVVVVVVVVVVVVD

pLDDT: mean 76.28, std 15.97, range [36.53, 93.81]